Protein AF-A0A363TMH0-F1 (afdb_monomer)

Structure (mmCIF, N/CA/C/O backbone):
data_AF-A0A363TMH0-F1
#
_entry.id   AF-A0A363TMH0-F1
#
loop_
_atom_site.group_PDB
_atom_site.id
_atom_site.type_symbol
_atom_site.label_atom_id
_atom_site.label_alt_id
_atom_site.label_comp_id
_atom_site.label_asym_id
_atom_site.label_entity_id
_atom_site.label_seq_id
_atom_site.pdbx_PDB_ins_code
_atom_site.Cartn_x
_atom_site.Cartn_y
_atom_site.Cartn_z
_atom_site.occupancy
_atom_site.B_iso_or_equiv
_atom_site.auth_seq_id
_atom_site.auth_comp_id
_atom_site.auth_asym_id
_atom_site.auth_atom_id
_atom_site.pdbx_PDB_model_num
ATOM 1 N N . MET A 1 1 ? -7.118 -18.639 -1.639 1.00 55.38 1 MET A N 1
ATOM 2 C CA . MET A 1 1 ? -6.287 -18.226 -0.486 1.00 55.38 1 MET A CA 1
ATOM 3 C C . MET A 1 1 ? -7.102 -17.234 0.337 1.00 55.38 1 MET A C 1
ATOM 5 O O . MET A 1 1 ? -7.673 -16.336 -0.264 1.00 55.38 1 MET A O 1
ATOM 9 N N . ARG A 1 2 ? -7.266 -17.412 1.655 1.00 60.62 2 ARG A N 1
ATOM 10 C CA . ARG A 1 2 ? -7.989 -16.429 2.487 1.00 60.62 2 ARG A CA 1
ATOM 11 C C . ARG A 1 2 ? -7.007 -15.327 2.871 1.00 60.62 2 ARG A C 1
ATOM 13 O O . ARG A 1 2 ? -5.962 -15.640 3.432 1.00 60.62 2 ARG A O 1
ATOM 20 N N . LEU A 1 3 ? -7.323 -14.073 2.560 1.00 66.88 3 LEU A N 1
ATOM 21 C CA . LEU A 1 3 ? -6.476 -12.949 2.953 1.00 66.88 3 LEU A CA 1
ATOM 22 C C . LEU A 1 3 ? -6.477 -12.816 4.469 1.00 66.88 3 LEU A C 1
ATOM 24 O O . LEU A 1 3 ? -7.538 -12.765 5.100 1.00 66.88 3 LEU A O 1
ATOM 28 N N . ALA A 1 4 ? -5.281 -12.764 5.047 1.00 64.38 4 ALA A N 1
ATOM 29 C CA . ALA A 1 4 ? -5.133 -12.370 6.431 1.00 64.38 4 ALA A CA 1
ATOM 30 C C . ALA A 1 4 ? -5.634 -10.923 6.569 1.00 64.38 4 ALA A C 1
ATOM 32 O O . ALA A 1 4 ? -5.239 -10.057 5.791 1.00 64.38 4 ALA A O 1
ATOM 33 N N . ARG A 1 5 ? -6.509 -10.689 7.554 1.00 75.25 5 ARG A N 1
ATOM 34 C CA . ARG A 1 5 ? -6.928 -9.354 8.015 1.00 75.25 5 ARG A CA 1
ATOM 35 C C . ARG A 1 5 ? -7.731 -8.488 7.020 1.00 75.25 5 ARG A C 1
ATOM 37 O O . ARG A 1 5 ? -7.650 -7.269 7.063 1.00 75.25 5 ARG A O 1
ATOM 44 N N . ARG A 1 6 ? -8.576 -9.098 6.177 1.00 74.00 6 ARG A N 1
ATOM 45 C CA . ARG A 1 6 ? -9.479 -8.371 5.250 1.00 74.00 6 ARG A CA 1
ATOM 46 C C . ARG A 1 6 ? -10.409 -7.357 5.940 1.00 74.00 6 ARG A C 1
ATOM 48 O O . ARG A 1 6 ? -10.680 -6.308 5.373 1.00 74.00 6 ARG A O 1
ATOM 55 N N . ASP A 1 7 ? -10.884 -7.681 7.140 1.00 80.88 7 ASP A N 1
ATOM 56 C CA . ASP A 1 7 ? -11.878 -6.882 7.876 1.00 80.88 7 ASP A CA 1
ATOM 57 C C . ASP A 1 7 ? -11.237 -5.986 8.955 1.00 80.88 7 ASP A C 1
ATOM 59 O O . ASP A 1 7 ? -11.900 -5.529 9.886 1.00 80.88 7 ASP A O 1
ATOM 63 N N . GLU A 1 8 ? -9.923 -5.773 8.880 1.00 84.31 8 GLU A N 1
ATOM 64 C CA . GLU A 1 8 ? -9.187 -4.968 9.848 1.00 84.31 8 GLU A CA 1
ATOM 65 C C . GLU A 1 8 ? -9.351 -3.466 9.580 1.00 84.31 8 GLU A C 1
ATOM 67 O O . GLU A 1 8 ? -9.205 -2.990 8.457 1.00 84.31 8 GLU A O 1
ATOM 72 N N . THR A 1 9 ? -9.614 -2.697 10.638 1.00 88.44 9 THR A N 1
ATOM 73 C CA . THR A 1 9 ? -9.706 -1.234 10.577 1.00 88.44 9 THR A CA 1
ATOM 74 C C . THR A 1 9 ? -8.420 -0.579 11.075 1.00 88.44 9 THR A C 1
ATOM 76 O O . THR A 1 9 ? -7.919 -0.915 12.151 1.00 88.44 9 THR A O 1
ATOM 79 N N . ILE A 1 10 ? -7.921 0.409 10.333 1.00 87.19 10 ILE A N 1
ATOM 80 C CA . ILE A 1 10 ? -6.787 1.266 10.712 1.00 87.19 10 ILE A CA 1
ATOM 81 C C . ILE A 1 10 ? -7.194 2.741 10.637 1.00 87.19 10 ILE A C 1
ATOM 83 O O . ILE A 1 10 ? -8.154 3.092 9.952 1.00 87.19 10 ILE A O 1
ATOM 87 N N . THR A 1 11 ? -6.478 3.616 11.347 1.00 91.19 11 THR A N 1
ATOM 88 C CA . THR A 1 11 ? -6.686 5.066 11.215 1.00 91.19 11 THR A CA 1
ATOM 89 C C . THR A 1 11 ? -6.142 5.561 9.871 1.00 91.19 11 THR A C 1
ATOM 91 O O . THR A 1 11 ? -5.272 4.925 9.273 1.00 91.19 11 THR A O 1
ATOM 94 N N . LEU A 1 12 ? -6.616 6.724 9.407 1.00 91.81 12 LEU A N 1
ATOM 95 C CA . LEU A 1 12 ? -6.098 7.355 8.184 1.00 91.81 12 LEU A CA 1
ATOM 96 C C . LEU A 1 12 ? -4.595 7.655 8.280 1.00 91.81 12 LEU A C 1
ATOM 98 O O . LEU A 1 12 ? -3.875 7.498 7.300 1.00 91.81 12 LEU A O 1
ATOM 102 N N . GLU A 1 13 ? -4.115 8.037 9.464 1.00 90.19 13 GLU A N 1
ATOM 103 C CA . GLU A 1 13 ? -2.693 8.278 9.714 1.00 90.19 13 GLU A CA 1
ATOM 104 C C . GLU A 1 13 ? -1.870 6.993 9.565 1.00 90.19 13 GLU A C 1
ATOM 106 O O . GLU A 1 13 ? -0.884 6.967 8.830 1.00 90.19 13 GLU A O 1
ATO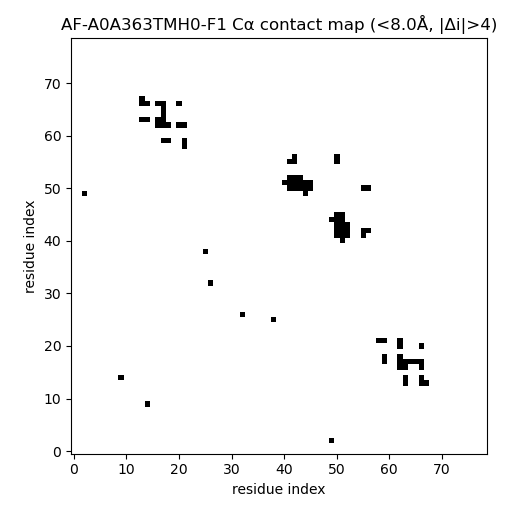M 111 N N . THR A 1 14 ? -2.312 5.895 10.189 1.00 90.25 14 THR A N 1
ATOM 112 C CA . THR A 1 14 ? -1.660 4.590 10.028 1.00 90.25 14 THR A CA 1
ATOM 113 C C . THR A 1 14 ? -1.682 4.141 8.568 1.00 90.25 14 THR A C 1
ATOM 115 O O . THR A 1 14 ? -0.671 3.644 8.080 1.00 90.25 14 THR A O 1
ATOM 118 N N . ALA A 1 15 ? -2.792 4.352 7.853 1.00 91.81 15 ALA A N 1
ATOM 119 C CA . ALA A 1 15 ? -2.896 4.029 6.432 1.00 91.81 15 ALA A CA 1
ATOM 120 C C . ALA A 1 15 ? -1.892 4.827 5.586 1.00 91.81 15 ALA A C 1
ATOM 122 O O . ALA A 1 15 ? -1.219 4.261 4.725 1.00 91.81 15 ALA A O 1
ATOM 123 N N . PHE A 1 16 ? -1.747 6.126 5.858 1.00 90.19 16 PHE A N 1
ATOM 124 C CA . PHE A 1 16 ? -0.810 6.990 5.146 1.00 90.19 16 PHE A CA 1
ATOM 125 C C . PHE A 1 16 ? 0.653 6.598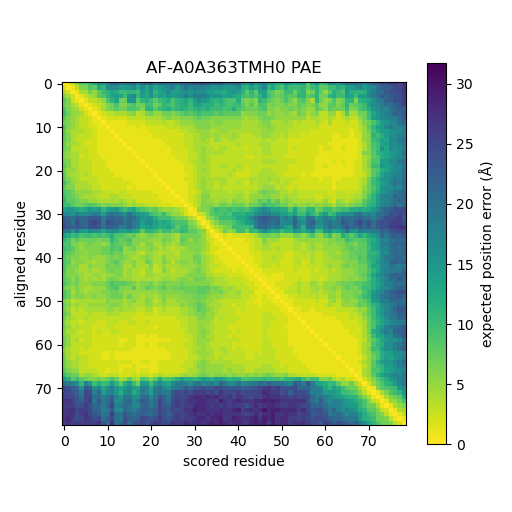 5.407 1.00 90.19 16 PHE A C 1
ATOM 127 O O . PHE A 1 16 ? 1.440 6.480 4.467 1.00 90.19 16 PHE A O 1
ATOM 134 N N . HIS A 1 17 ? 1.017 6.324 6.663 1.00 91.38 17 HIS A N 1
ATOM 135 C CA . HIS A 1 17 ? 2.359 5.843 7.010 1.00 91.38 17 HIS A CA 1
ATOM 136 C C . HIS A 1 17 ? 2.657 4.468 6.399 1.00 91.38 17 HIS A C 1
ATOM 138 O O . HIS A 1 17 ? 3.751 4.256 5.876 1.00 91.38 17 HIS A O 1
ATOM 144 N N . ALA A 1 18 ? 1.685 3.552 6.408 1.00 93.06 18 ALA A N 1
ATOM 145 C CA . ALA A 1 18 ? 1.828 2.240 5.786 1.00 93.06 18 ALA A CA 1
ATOM 146 C C . ALA A 1 18 ? 2.069 2.356 4.274 1.00 93.06 18 ALA A C 1
ATOM 148 O O . ALA A 1 18 ? 3.009 1.752 3.759 1.00 93.06 18 ALA A O 1
ATOM 149 N N . LEU A 1 19 ? 1.295 3.194 3.572 1.00 91.00 19 LEU A N 1
ATOM 150 C CA . LEU A 1 19 ? 1.514 3.473 2.150 1.00 91.00 19 LEU A CA 1
ATOM 151 C C . LEU A 1 19 ? 2.932 3.999 1.895 1.00 91.00 19 LEU A C 1
ATOM 153 O O . LEU A 1 19 ? 3.606 3.522 0.984 1.00 91.00 19 LEU A O 1
ATOM 157 N N . HIS A 1 20 ? 3.397 4.956 2.704 1.00 90.00 20 HIS A N 1
ATOM 158 C CA . HIS A 1 20 ? 4.744 5.506 2.570 1.00 90.00 20 HIS A CA 1
ATOM 159 C C . HIS A 1 20 ? 5.825 4.431 2.741 1.00 90.00 20 HIS A C 1
ATOM 161 O O . HIS A 1 20 ? 6.725 4.332 1.906 1.00 90.00 20 HIS A O 1
ATOM 167 N N . TYR A 1 21 ? 5.737 3.604 3.789 1.00 90.25 21 TYR A N 1
ATOM 168 C CA . TYR A 1 21 ? 6.713 2.538 4.027 1.00 90.25 21 TYR A CA 1
ATOM 169 C C . TYR A 1 21 ? 6.714 1.487 2.921 1.00 90.25 21 TYR A C 1
ATOM 171 O O . TYR A 1 21 ? 7.788 1.077 2.481 1.00 90.25 21 TYR A O 1
ATOM 179 N N . TYR A 1 22 ? 5.536 1.092 2.443 1.00 91.06 22 TYR A N 1
ATOM 180 C CA . TYR A 1 22 ? 5.406 0.150 1.339 1.00 91.06 22 TYR A CA 1
ATOM 181 C C . TYR A 1 22 ? 6.020 0.712 0.045 1.00 91.06 22 TYR A C 1
ATOM 183 O O . TYR A 1 22 ? 6.896 0.083 -0.549 1.00 91.06 22 TYR A O 1
ATOM 191 N N . ALA A 1 23 ? 5.653 1.939 -0.343 1.00 86.19 23 ALA A N 1
ATOM 192 C CA . ALA A 1 23 ? 6.179 2.587 -1.543 1.00 86.19 23 ALA A CA 1
ATOM 193 C C . ALA A 1 23 ? 7.702 2.799 -1.477 1.00 86.19 23 ALA A C 1
ATOM 195 O O . ALA A 1 23 ? 8.400 2.581 -2.467 1.00 86.19 23 ALA A O 1
ATOM 196 N N . ALA A 1 24 ? 8.238 3.173 -0.311 1.00 85.62 24 ALA A N 1
ATOM 197 C CA . ALA A 1 24 ? 9.679 3.308 -0.103 1.00 85.62 24 ALA A CA 1
ATOM 198 C C . ALA A 1 24 ? 10.409 1.959 -0.228 1.00 85.62 24 ALA A C 1
ATOM 200 O O . ALA A 1 24 ? 11.468 1.886 -0.852 1.00 85.62 24 ALA A O 1
ATOM 201 N N . ALA A 1 25 ? 9.836 0.884 0.323 1.00 86.00 25 ALA A N 1
ATOM 202 C CA . ALA A 1 25 ? 10.392 -0.460 0.206 1.00 86.00 25 ALA A CA 1
ATOM 203 C C . ALA A 1 25 ? 10.370 -0.973 -1.241 1.00 86.00 25 ALA A C 1
ATOM 205 O O . ALA A 1 25 ? 11.296 -1.671 -1.653 1.00 86.00 25 ALA A O 1
ATOM 206 N N . LEU A 1 26 ? 9.338 -0.633 -2.017 1.00 83.12 26 LEU A N 1
ATOM 207 C CA . LEU A 1 26 ?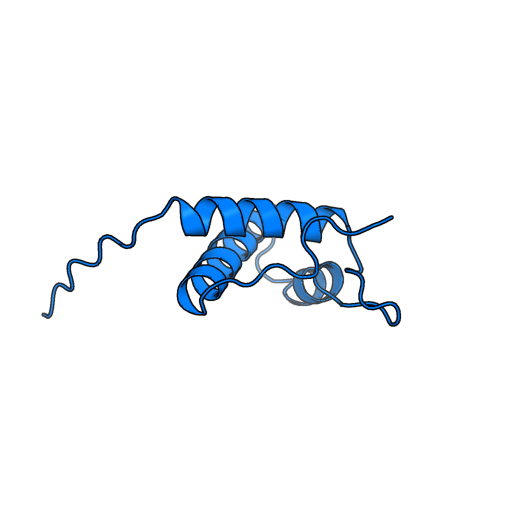 9.269 -0.964 -3.438 1.00 83.12 26 LEU A CA 1
ATOM 208 C C . LEU A 1 26 ? 10.301 -0.164 -4.247 1.00 83.12 26 LEU A C 1
ATOM 210 O O . LEU A 1 26 ? 11.063 -0.738 -5.021 1.00 83.12 26 LEU A O 1
ATOM 214 N N . ALA A 1 27 ? 10.395 1.147 -4.010 1.00 79.12 27 ALA A N 1
ATOM 215 C CA . ALA A 1 27 ? 11.365 2.017 -4.674 1.00 79.12 27 ALA A CA 1
ATOM 216 C C . ALA A 1 27 ? 12.822 1.592 -4.417 1.00 79.12 27 ALA A C 1
ATOM 218 O O . ALA A 1 27 ? 13.663 1.728 -5.298 1.00 79.12 27 ALA A O 1
ATOM 219 N N . ALA A 1 28 ? 13.125 1.038 -3.239 1.00 81.44 28 ALA A N 1
ATOM 220 C CA . ALA A 1 28 ? 14.446 0.487 -2.934 1.00 81.44 28 ALA A CA 1
ATOM 221 C C . ALA A 1 28 ? 14.769 -0.809 -3.707 1.00 81.44 28 ALA A C 1
ATOM 223 O O . ALA A 1 28 ? 15.941 -1.142 -3.879 1.00 81.44 28 ALA A O 1
ATOM 224 N N . ARG A 1 29 ? 13.746 -1.553 -4.151 1.00 77.38 29 ARG A N 1
ATOM 225 C CA . ARG A 1 29 ? 13.881 -2.835 -4.863 1.00 77.38 29 ARG A CA 1
ATOM 226 C C . ARG A 1 29 ? 13.907 -2.681 -6.381 1.00 77.38 29 ARG A C 1
ATOM 228 O O . ARG A 1 29 ? 14.484 -3.533 -7.052 1.00 77.38 29 ARG A O 1
ATOM 235 N N . ILE A 1 30 ? 13.305 -1.621 -6.918 1.00 71.38 30 ILE A N 1
ATOM 236 C CA . ILE A 1 30 ? 13.238 -1.368 -8.361 1.00 71.38 30 ILE A CA 1
ATOM 237 C C . ILE A 1 30 ? 14.403 -0.441 -8.765 1.00 71.38 30 ILE A C 1
ATOM 239 O O . ILE A 1 30 ? 14.387 0.738 -8.417 1.00 71.38 30 ILE A O 1
ATOM 243 N N . PRO A 1 31 ? 15.414 -0.928 -9.519 1.00 62.44 31 PRO A N 1
ATOM 244 C CA . PRO A 1 31 ? 16.634 -0.170 -9.840 1.00 62.44 31 PRO A CA 1
ATOM 245 C C . PRO A 1 31 ? 16.410 1.067 -10.720 1.00 62.44 31 PRO A C 1
ATOM 247 O O . PRO A 1 31 ? 17.297 1.908 -10.850 1.00 62.44 31 PRO A O 1
ATOM 250 N N . SER A 1 32 ? 15.244 1.175 -11.357 1.00 59.25 32 SER A N 1
ATOM 251 C CA . SER A 1 32 ? 14.881 2.277 -12.240 1.00 59.25 32 SER A CA 1
ATOM 252 C C . SER A 1 32 ? 13.718 3.060 -11.644 1.00 59.25 32 SER A C 1
ATOM 254 O O . SER A 1 32 ? 12.596 2.558 -11.560 1.00 59.25 32 SER A O 1
ATOM 256 N N . SER A 1 33 ? 13.974 4.314 -11.277 1.00 55.25 33 SER A N 1
ATOM 257 C CA . SER A 1 33 ? 12.936 5.302 -10.996 1.00 55.25 33 SER A CA 1
ATOM 258 C C . SER A 1 33 ? 11.942 5.332 -12.159 1.00 55.25 33 SER A C 1
ATOM 260 O O . SER A 1 33 ? 12.292 5.812 -13.238 1.00 55.25 33 SER A O 1
ATOM 262 N N . GLY A 1 34 ? 10.723 4.828 -11.983 1.00 58.72 34 GLY A N 1
ATOM 263 C CA . GLY A 1 34 ? 9.712 5.111 -12.995 1.00 58.72 34 GLY A CA 1
ATOM 264 C C . GLY A 1 34 ? 8.446 4.291 -12.987 1.00 58.72 34 GLY A C 1
ATOM 265 O O . GLY A 1 34 ? 7.421 4.854 -13.355 1.00 58.72 34 GLY A O 1
ATOM 266 N N . ASP A 1 35 ? 8.453 3.021 -12.585 1.00 70.69 35 ASP A N 1
ATOM 267 C CA . ASP A 1 35 ? 7.288 2.206 -12.930 1.00 70.69 35 ASP A CA 1
ATOM 268 C C . ASP A 1 35 ? 6.183 2.223 -11.866 1.00 70.69 35 ASP A C 1
ATOM 270 O O . ASP A 1 35 ? 5.869 1.232 -11.211 1.00 70.69 35 ASP A O 1
ATOM 274 N N . LEU A 1 36 ? 5.559 3.395 -11.705 1.00 73.06 36 LEU A N 1
ATOM 275 C CA . LEU A 1 36 ? 4.288 3.534 -10.989 1.00 73.06 36 LEU A CA 1
ATOM 276 C C . LEU A 1 36 ? 3.204 2.617 -11.581 1.00 73.06 36 LEU A C 1
ATOM 278 O O . LEU A 1 36 ? 2.263 2.276 -10.869 1.00 73.06 36 LEU A O 1
ATOM 282 N N . ALA A 1 37 ? 3.326 2.198 -12.848 1.00 74.50 37 ALA A N 1
ATOM 283 C CA . ALA A 1 37 ? 2.413 1.225 -13.435 1.00 74.50 37 ALA A CA 1
ATOM 284 C C . ALA A 1 37 ? 2.662 -0.193 -12.896 1.00 74.50 37 ALA A C 1
ATOM 286 O O . ALA A 1 37 ? 1.693 -0.912 -12.667 1.00 74.50 37 ALA A O 1
ATOM 287 N N . ALA A 1 38 ? 3.912 -0.571 -12.605 1.00 75.31 38 ALA A N 1
ATOM 288 C CA . ALA A 1 38 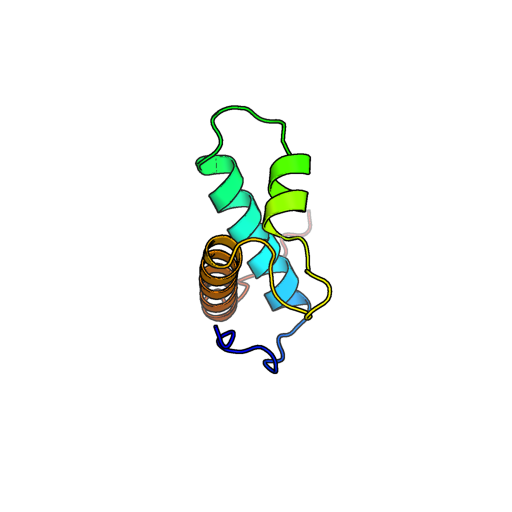? 4.213 -1.819 -11.898 1.00 75.31 38 ALA A CA 1
ATOM 289 C C . ALA A 1 38 ? 3.604 -1.818 -10.486 1.00 75.31 38 ALA A C 1
ATOM 291 O O . ALA A 1 38 ? 2.866 -2.738 -10.141 1.00 75.31 38 ALA A O 1
ATOM 292 N N . LEU A 1 39 ? 3.785 -0.729 -9.726 1.00 78.38 39 LEU A N 1
ATOM 293 C CA . LEU A 1 39 ? 3.134 -0.542 -8.421 1.00 78.38 39 LEU A CA 1
ATOM 294 C C . LEU A 1 39 ? 1.600 -0.632 -8.527 1.00 78.38 39 LEU A C 1
ATOM 296 O O . LEU A 1 39 ? 0.951 -1.295 -7.717 1.00 78.38 39 LEU A O 1
ATOM 300 N N . ALA A 1 40 ? 1.003 0.029 -9.522 1.00 80.06 40 ALA A N 1
ATOM 301 C CA . ALA A 1 40 ? -0.440 -0.012 -9.747 1.00 80.06 40 ALA A CA 1
ATOM 302 C C . ALA A 1 40 ? -0.934 -1.419 -10.126 1.00 80.06 40 ALA A C 1
ATOM 304 O O . ALA A 1 40 ? -2.044 -1.794 -9.758 1.00 80.06 40 ALA A O 1
ATOM 305 N N . GLY A 1 41 ? -0.115 -2.200 -10.835 1.00 83.56 41 GLY A N 1
ATOM 306 C CA . GLY A 1 41 ? -0.393 -3.597 -11.162 1.00 83.56 41 GLY A CA 1
ATOM 307 C C . GLY A 1 41 ? -0.337 -4.513 -9.938 1.00 83.56 41 GLY A C 1
ATOM 308 O O . GLY A 1 41 ? -1.268 -5.281 -9.715 1.00 83.56 41 GLY A O 1
ATOM 309 N N . GLU A 1 42 ? 0.709 -4.400 -9.117 1.00 81.44 42 GLU A N 1
ATOM 310 C CA . GLU A 1 42 ? 0.894 -5.202 -7.895 1.00 81.44 42 GLU A CA 1
ATOM 311 C C . GLU A 1 42 ? -0.199 -4.933 -6.849 1.00 81.44 42 GLU A C 1
ATOM 313 O O . GLU A 1 42 ? -0.675 -5.846 -6.173 1.00 81.44 42 GLU A O 1
ATOM 318 N N . THR A 1 43 ? -0.644 -3.678 -6.755 1.00 86.38 43 THR A N 1
ATOM 319 C CA . THR A 1 43 ? -1.678 -3.236 -5.804 1.00 86.38 43 THR A CA 1
ATOM 320 C C . THR A 1 43 ? -3.104 -3.299 -6.361 1.00 86.38 43 THR A C 1
ATOM 322 O O . THR A 1 43 ? -4.052 -2.922 -5.667 1.00 86.38 43 THR A O 1
ATOM 325 N N . ALA A 1 44 ? -3.289 -3.782 -7.595 1.00 88.31 44 ALA A N 1
ATOM 326 C CA . ALA A 1 44 ? -4.608 -3.903 -8.202 1.00 88.31 44 ALA A CA 1
ATOM 327 C C . ALA A 1 44 ? -5.501 -4.866 -7.406 1.00 88.31 44 ALA A C 1
ATOM 329 O O . ALA A 1 44 ? -5.050 -5.891 -6.898 1.00 88.31 44 ALA A O 1
ATOM 330 N N . ILE A 1 45 ? -6.795 -4.552 -7.336 1.00 89.31 45 ILE A N 1
ATOM 331 C CA . ILE A 1 45 ? -7.801 -5.423 -6.726 1.00 89.31 45 ILE A CA 1
ATOM 332 C C . ILE A 1 45 ? -8.537 -6.172 -7.837 1.00 89.31 45 ILE A C 1
ATOM 334 O O . ILE A 1 45 ? -9.079 -5.566 -8.763 1.00 89.31 45 ILE A O 1
ATOM 338 N N . LEU A 1 46 ? -8.544 -7.497 -7.748 1.00 88.31 46 LEU A N 1
ATOM 339 C CA . LEU A 1 46 ? -9.234 -8.391 -8.666 1.00 88.31 46 LEU A CA 1
ATOM 340 C C . LEU A 1 46 ? -10.757 -8.380 -8.417 1.00 88.31 46 LEU A C 1
ATOM 342 O O . LEU A 1 46 ? -11.213 -7.962 -7.350 1.00 88.31 46 LEU A O 1
ATOM 346 N N . PRO A 1 47 ? -11.578 -8.876 -9.365 1.00 89.06 47 PRO A N 1
ATOM 347 C CA . PRO A 1 47 ? -13.040 -8.894 -9.225 1.00 89.06 47 PRO A CA 1
ATOM 348 C C . PRO A 1 47 ? -13.574 -9.676 -8.014 1.00 89.06 47 PRO A C 1
ATOM 350 O O . PRO A 1 47 ? -14.709 -9.461 -7.597 1.00 89.06 47 PRO A O 1
ATOM 353 N N . ASP A 1 48 ? -12.776 -10.579 -7.441 1.00 85.56 48 ASP A N 1
ATOM 354 C CA . ASP A 1 48 ? -13.102 -11.321 -6.217 1.00 85.56 4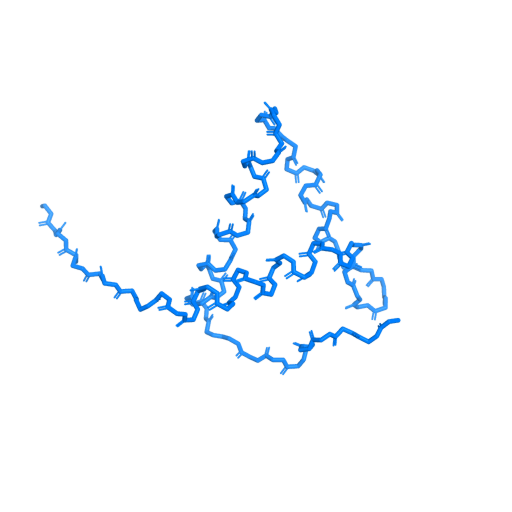8 ASP A CA 1
ATOM 355 C C . ASP A 1 48 ? -12.806 -10.528 -4.922 1.00 85.56 48 ASP A C 1
ATOM 357 O O . ASP A 1 48 ? -13.093 -10.984 -3.807 1.00 85.56 48 ASP A O 1
ATOM 361 N N . GLY A 1 49 ? -12.273 -9.312 -5.064 1.00 83.88 49 GLY A N 1
ATOM 362 C CA . GLY A 1 49 ? -11.880 -8.427 -3.975 1.00 83.88 49 GLY A CA 1
ATOM 363 C C . GLY A 1 49 ? -10.520 -8.762 -3.366 1.00 83.88 49 GLY A C 1
ATOM 364 O O . GLY A 1 49 ? -10.225 -8.258 -2.281 1.00 83.88 49 GLY A O 1
ATOM 365 N N . GLY A 1 50 ? -9.725 -9.625 -4.005 1.00 85.62 50 GLY A N 1
ATOM 366 C CA . GLY A 1 50 ? -8.359 -9.925 -3.596 1.00 85.62 50 GLY A CA 1
ATOM 367 C C . GLY A 1 50 ? -7.299 -9.066 -4.290 1.00 85.62 50 GLY A C 1
ATOM 368 O O . GLY A 1 50 ? -7.571 -8.486 -5.337 1.00 85.62 50 GLY A O 1
ATOM 369 N N . PRO A 1 51 ? -6.086 -8.972 -3.723 1.00 88.44 51 PRO A N 1
ATOM 370 C CA . PRO A 1 51 ? -4.947 -8.340 -4.374 1.00 88.44 51 PRO A CA 1
ATOM 371 C C . PRO A 1 51 ? -4.513 -9.170 -5.589 1.00 88.44 51 PRO A C 1
ATOM 373 O O . PRO A 1 51 ? -4.533 -10.403 -5.546 1.00 88.44 51 PRO A O 1
ATOM 376 N N . ALA A 1 52 ? -4.096 -8.494 -6.657 1.00 87.62 52 ALA A N 1
ATOM 377 C CA . ALA A 1 52 ? -3.533 -9.123 -7.846 1.00 87.62 52 ALA A CA 1
ATOM 378 C C . ALA A 1 52 ? -2.221 -9.855 -7.532 1.00 87.62 52 ALA A C 1
ATOM 380 O O . ALA A 1 52 ? -1.992 -10.941 -8.066 1.00 87.62 52 ALA A O 1
ATOM 381 N N . ASP A 1 53 ? -1.412 -9.306 -6.620 1.00 88.94 53 ASP A N 1
ATOM 382 C CA . ASP A 1 53 ? -0.235 -9.967 -6.066 1.00 88.94 53 A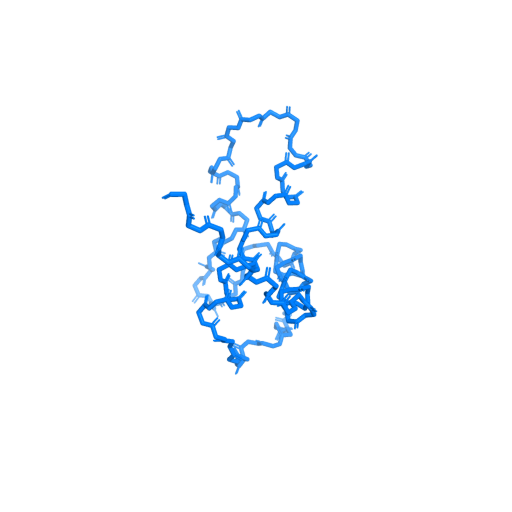SP A CA 1
ATOM 383 C C . ASP A 1 53 ? -0.385 -10.230 -4.548 1.00 88.94 53 ASP A C 1
ATOM 385 O O . ASP A 1 53 ? -0.372 -9.304 -3.729 1.00 88.94 53 ASP A O 1
ATOM 389 N N . PRO A 1 54 ? -0.506 -11.502 -4.124 1.00 88.38 54 PRO A N 1
ATOM 390 C CA . PRO A 1 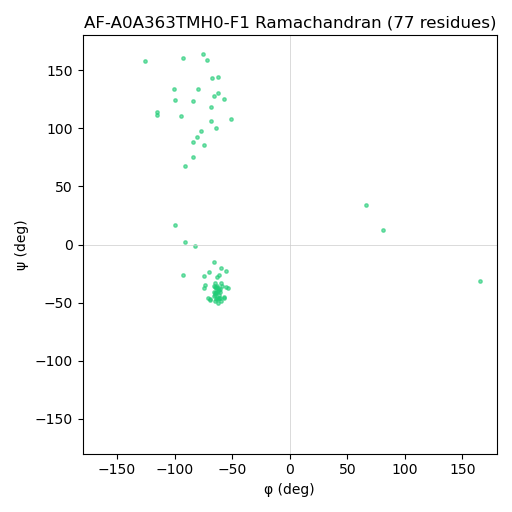54 ? -0.520 -11.863 -2.711 1.00 88.38 54 PRO A CA 1
ATOM 391 C C . PRO A 1 54 ? 0.761 -11.499 -1.944 1.00 88.38 54 PRO A C 1
ATOM 393 O O . PRO A 1 54 ? 0.689 -11.313 -0.727 1.00 88.38 54 PRO A O 1
ATOM 396 N N . ALA A 1 55 ? 1.916 -11.410 -2.614 1.00 89.06 55 ALA A N 1
ATOM 397 C CA . ALA A 1 55 ? 3.166 -10.987 -1.988 1.00 89.06 55 ALA A CA 1
ATOM 398 C C . ALA A 1 55 ? 3.131 -9.486 -1.670 1.00 89.06 55 ALA A C 1
ATOM 400 O O . ALA A 1 55 ? 3.381 -9.106 -0.528 1.00 89.06 55 ALA A O 1
ATOM 401 N N . ALA A 1 56 ? 2.684 -8.655 -2.618 1.00 88.44 56 ALA A N 1
ATOM 402 C CA . ALA A 1 56 ? 2.426 -7.233 -2.386 1.00 88.44 56 ALA A CA 1
ATOM 403 C C . ALA A 1 56 ? 1.474 -6.981 -1.200 1.00 88.44 56 ALA A C 1
ATOM 405 O O . ALA A 1 56 ? 1.686 -6.058 -0.413 1.00 88.44 56 ALA A O 1
ATOM 406 N N . TRP A 1 57 ? 0.457 -7.831 -1.013 1.00 90.25 57 TRP A N 1
ATOM 407 C CA . TRP A 1 57 ? -0.417 -7.761 0.164 1.00 90.25 57 TRP A CA 1
ATOM 408 C C . TRP A 1 57 ? 0.316 -8.056 1.474 1.00 90.25 57 TRP A C 1
ATOM 410 O O . TRP A 1 57 ? 0.115 -7.347 2.459 1.00 90.25 57 TRP A O 1
ATOM 420 N N . SER A 1 58 ? 1.174 -9.078 1.498 1.00 89.94 58 SER A N 1
ATOM 421 C CA . SER A 1 58 ? 1.993 -9.394 2.674 1.00 89.94 58 SER A CA 1
ATOM 422 C C . SER A 1 58 ? 2.924 -8.233 3.031 1.00 89.94 58 SER A C 1
ATOM 424 O O . SER A 1 58 ? 2.956 -7.804 4.183 1.00 89.94 58 SER A O 1
ATOM 426 N N . ASP A 1 59 ? 3.604 -7.670 2.035 1.00 90.31 59 ASP A N 1
ATOM 427 C CA . ASP A 1 59 ? 4.494 -6.519 2.199 1.00 90.31 59 ASP A CA 1
ATOM 428 C C . ASP A 1 59 ? 3.748 -5.287 2.738 1.00 90.31 59 ASP A C 1
ATOM 430 O O . ASP A 1 59 ? 4.257 -4.547 3.585 1.00 90.31 59 ASP A O 1
ATOM 434 N N . PHE A 1 60 ? 2.513 -5.063 2.283 1.00 91.44 60 PHE A N 1
ATOM 435 C CA . PHE A 1 60 ? 1.665 -4.001 2.815 1.00 91.44 60 PHE A CA 1
ATOM 436 C C . PHE A 1 60 ? 1.281 -4.246 4.284 1.00 91.44 60 PHE A C 1
ATOM 438 O O . PHE A 1 60 ? 1.311 -3.310 5.084 1.00 91.44 60 PHE A O 1
ATOM 445 N N . LEU A 1 61 ? 0.965 -5.485 4.680 1.00 91.81 61 LEU A N 1
ATOM 446 C CA . LEU A 1 61 ? 0.672 -5.810 6.083 1.00 91.81 61 LEU A CA 1
ATOM 447 C C . LEU A 1 61 ? 1.881 -5.562 6.999 1.00 91.81 61 LEU A C 1
ATOM 449 O O . LEU A 1 61 ? 1.710 -5.043 8.103 1.00 91.81 61 LEU A O 1
ATOM 453 N N . GLU A 1 62 ? 3.100 -5.848 6.537 1.00 91.44 62 GLU A N 1
ATOM 454 C CA . GLU A 1 62 ? 4.325 -5.497 7.268 1.00 91.44 62 GLU A CA 1
ATOM 455 C C . GLU A 1 62 ? 4.476 -3.978 7.430 1.00 91.44 62 GLU A C 1
ATOM 457 O O . GLU A 1 62 ? 4.835 -3.485 8.505 1.00 91.44 62 GLU A O 1
ATOM 462 N N . ALA A 1 63 ? 4.144 -3.211 6.388 1.00 92.81 63 ALA A N 1
ATOM 463 C CA . ALA A 1 63 ? 4.137 -1.755 6.444 1.00 92.81 63 ALA A CA 1
ATOM 464 C C . ALA A 1 63 ? 3.081 -1.206 7.425 1.00 92.81 63 ALA A C 1
ATOM 466 O O . ALA A 1 63 ? 3.356 -0.234 8.135 1.00 92.81 63 ALA A O 1
ATOM 467 N N . VAL A 1 64 ? 1.908 -1.842 7.519 1.00 92.56 64 VAL A N 1
ATOM 468 C CA . VAL A 1 64 ? 0.868 -1.526 8.517 1.00 92.56 64 VAL A CA 1
ATOM 469 C C . VAL A 1 64 ? 1.360 -1.808 9.935 1.00 92.56 64 VAL A C 1
ATOM 471 O O . VAL A 1 64 ? 1.218 -0.954 10.814 1.00 92.56 64 VAL A O 1
ATOM 474 N N . ASP A 1 65 ? 1.974 -2.967 10.171 1.00 91.12 65 ASP A N 1
ATOM 475 C CA . ASP A 1 65 ? 2.503 -3.323 11.489 1.00 91.12 65 ASP A CA 1
ATOM 476 C C . ASP A 1 65 ? 3.643 -2.366 11.902 1.00 91.12 65 ASP A C 1
ATOM 478 O O . ASP A 1 65 ? 3.689 -1.900 13.046 1.00 91.12 65 ASP A O 1
ATOM 482 N N . ARG A 1 66 ? 4.486 -1.939 10.952 1.00 90.81 66 ARG A N 1
ATOM 483 C CA . ARG A 1 66 ? 5.485 -0.879 11.168 1.00 90.81 66 ARG A CA 1
ATOM 484 C C . ARG A 1 66 ? 4.847 0.471 11.505 1.00 90.81 66 ARG A C 1
ATOM 486 O O . ARG A 1 66 ? 5.287 1.133 12.444 1.00 90.81 66 ARG A O 1
ATOM 493 N N . ALA A 1 67 ? 3.813 0.878 10.772 1.00 91.19 67 ALA A N 1
ATOM 494 C CA . ALA A 1 67 ? 3.100 2.135 10.998 1.00 91.19 67 ALA A CA 1
ATOM 495 C C . ALA A 1 67 ? 2.405 2.199 12.366 1.00 91.19 67 ALA A C 1
ATOM 497 O O . ALA A 1 67 ? 2.269 3.279 12.932 1.00 91.19 67 ALA A O 1
ATOM 498 N N . ARG A 1 68 ? 2.006 1.054 12.928 1.00 86.38 68 ARG A N 1
ATOM 499 C CA . ARG A 1 68 ? 1.450 0.956 14.288 1.00 86.38 68 ARG A CA 1
ATOM 500 C C . ARG A 1 68 ? 2.504 1.104 15.381 1.00 86.38 68 ARG A C 1
ATOM 502 O O . ARG A 1 68 ? 2.222 1.683 16.427 1.00 86.38 68 ARG A O 1
ATOM 509 N N . GLY A 1 69 ? 3.700 0.558 15.155 1.00 77.75 69 GLY A N 1
ATOM 510 C CA . GLY A 1 69 ? 4.831 0.676 16.080 1.00 77.75 69 GLY A CA 1
ATOM 511 C C . GLY A 1 69 ? 5.485 2.060 16.063 1.00 77.75 69 GLY A C 1
ATOM 512 O O . GLY A 1 69 ? 6.037 2.498 17.073 1.00 77.75 69 GLY A O 1
ATOM 513 N N . ALA A 1 70 ? 5.391 2.771 14.938 1.00 60.00 70 ALA A N 1
ATOM 514 C CA . ALA A 1 70 ? 5.826 4.151 1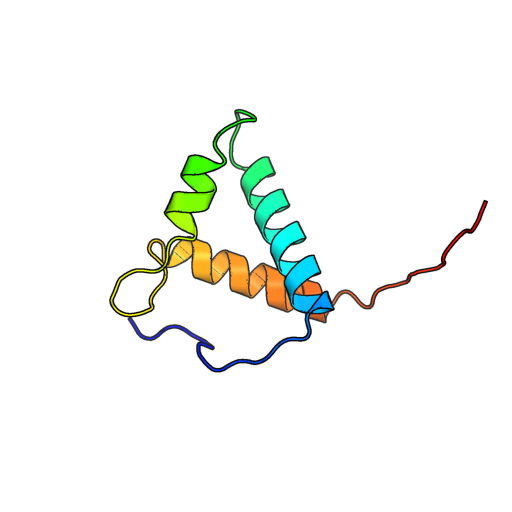4.798 1.00 60.00 70 ALA A CA 1
ATOM 515 C C . ALA A 1 70 ? 4.832 5.090 15.500 1.00 60.00 70 ALA A C 1
ATOM 517 O O . ALA A 1 70 ? 3.921 5.629 14.876 1.00 60.00 70 ALA A O 1
ATOM 518 N N . ARG A 1 71 ? 4.995 5.312 16.812 1.00 50.69 71 ARG A N 1
ATOM 519 C CA . ARG A 1 71 ? 4.401 6.507 17.426 1.00 50.69 71 ARG A CA 1
ATOM 520 C C . ARG A 1 71 ? 4.952 7.728 16.679 1.00 50.69 71 ARG A C 1
ATOM 522 O O . ARG A 1 71 ? 6.174 7.854 16.591 1.00 50.69 71 ARG A O 1
ATOM 529 N N . PRO A 1 72 ? 4.100 8.607 16.145 1.00 45.34 72 PRO A N 1
ATOM 530 C CA . PRO A 1 72 ? 4.559 9.822 15.501 1.00 45.34 72 PRO A CA 1
ATOM 531 C C . PRO A 1 72 ? 5.151 10.755 16.564 1.00 45.34 72 PRO A C 1
ATOM 533 O O . PRO A 1 72 ? 4.427 11.339 17.367 1.00 45.34 72 PRO A O 1
ATOM 536 N N . ASP A 1 73 ? 6.473 10.891 16.595 1.00 45.88 73 ASP A N 1
ATOM 537 C CA . ASP A 1 73 ? 7.128 11.952 17.359 1.00 45.88 73 ASP A CA 1
ATOM 538 C C . ASP A 1 73 ? 7.146 13.221 16.494 1.00 45.88 73 ASP A C 1
ATOM 540 O O . ASP A 1 73 ? 8.139 13.565 15.852 1.00 45.88 73 ASP A O 1
ATOM 544 N N . PHE A 1 74 ? 5.992 13.883 16.376 1.00 46.28 74 PHE A N 1
ATOM 545 C CA . PHE A 1 74 ? 5.914 15.190 15.728 1.00 46.28 74 PHE A CA 1
ATOM 546 C C . PHE A 1 74 ? 6.263 16.277 16.745 1.00 46.28 74 PHE A C 1
ATOM 548 O O . PHE A 1 74 ? 5.386 16.885 17.356 1.00 46.28 74 PHE A O 1
ATOM 555 N N . THR A 1 75 ? 7.551 16.597 16.871 1.00 39.31 75 THR A N 1
ATOM 556 C CA . THR A 1 75 ? 7.917 17.970 17.234 1.00 39.31 75 THR A CA 1
ATOM 557 C C . THR A 1 75 ? 7.754 18.816 15.975 1.00 39.31 75 THR A C 1
ATOM 559 O O . THR A 1 75 ? 8.619 18.829 15.100 1.00 39.31 75 THR A O 1
ATOM 562 N N . LEU A 1 76 ? 6.615 19.500 15.850 1.00 42.25 76 LEU A N 1
ATOM 563 C CA . LEU A 1 76 ? 6.442 20.544 14.844 1.00 42.25 76 LEU A CA 1
ATOM 564 C C . LEU A 1 76 ? 7.422 21.681 15.163 1.00 42.25 76 LEU A C 1
ATOM 566 O O . LEU A 1 76 ? 7.166 22.501 16.040 1.00 42.25 76 LEU A O 1
ATOM 570 N N . VAL A 1 77 ? 8.552 21.738 14.457 1.00 43.72 77 VAL A N 1
ATOM 571 C CA . VAL A 1 77 ? 9.384 22.944 14.427 1.00 43.72 77 VAL A CA 1
ATOM 572 C C . VAL A 1 77 ? 8.748 23.897 13.422 1.00 43.72 77 VAL A C 1
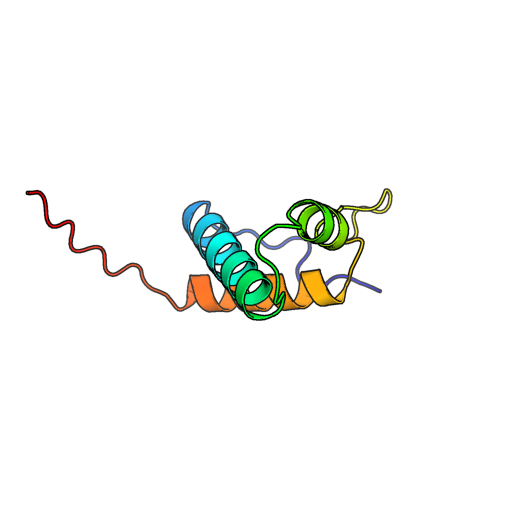ATOM 574 O O . VAL A 1 77 ? 9.000 23.822 12.221 1.00 43.72 77 VAL A O 1
ATOM 577 N N . THR A 1 78 ? 7.886 24.781 13.913 1.00 52.41 78 THR A N 1
ATOM 578 C CA . THR A 1 78 ? 7.462 25.962 13.158 1.00 52.41 78 THR A CA 1
ATOM 579 C C . THR A 1 78 ? 8.664 26.900 13.030 1.00 52.41 78 THR A C 1
ATOM 581 O O . THR A 1 78 ? 9.210 27.329 14.048 1.00 52.41 78 THR A O 1
ATOM 584 N N . ARG A 1 79 ? 9.099 27.171 11.795 1.00 53.72 79 ARG A N 1
ATOM 585 C CA . ARG A 1 79 ? 9.996 28.291 11.473 1.00 53.72 79 ARG A CA 1
ATOM 586 C C . ARG A 1 79 ? 9.194 29.564 11.264 1.00 53.72 79 ARG A C 1
ATOM 588 O O . ARG A 1 79 ? 8.076 29.446 10.716 1.00 53.72 79 ARG A O 1
#

Foldseek 3Di:
DDDPQPPDDDDPQLLVQLVVQLVVVVVVVDPDPDPPVVVCQQQDQDPVRDGNHPVSSVSSVVSSVVSVVDPDPDPPPDD

pLDDT: mean 78.57, std 15.1, range [39.31, 93.06]

Secondary structure (DSSP, 8-state):
-PPTTTT----HHHHHHHHHHHHHHHHHH-SSTT-HHHHHHHTPBPTTS-BS-HHHHHHHHHHHHHHHH----------

Sequence (79 aa):
MRLARRDETITLETAFHALHYYAAALAARIPSSGDLAALAGETAILPDGGPADPAAWSDFLEAVDRARGARPDFTLVTR

Mean predicted aligned error: 8.17 Å

Solvent-accessible surface area (backbone atoms only — not comparable to full-atom values): 4900 Å² total; per-residue (Å²): 134,85,72,84,68,78,87,65,85,76,53,72,66,38,50,52,46,11,51,51,48,34,53,53,56,48,57,74,69,45,96,60,92,72,59,63,65,58,54,53,50,38,67,28,68,41,98,89,72,42,58,64,26,68,63,54,51,53,51,41,51,53,17,38,56,50,28,68,69,52,72,84,83,77,79,82,79,82,128

Radius of gyration: 14.52 Å; Cα contacts (8 Å, |Δi|>4): 45; chains: 1; bounding box: 30×46×31 Å